Protein AF-A0AAV6LIK1-F1 (afdb_monomer)

Organism: NCBI:txid479676

pLDDT: mean 71.22, std 15.73, range [35.75, 92.06]

Secondary structure (DSSP, 8-state):
-----------------------HHHHHHHHHHHHHHHHHHHHHHHHHHHHHHTTTS-TT-TTHHHHHHHHHHHHHHHHHH-TT-HHHHHHHHHHHHHS---S--HHHHHHHHHHHHHHHHHHHHHHHHHHHH--

Radius of gyration: 27.14 Å; Cα contacts (8 Å, |Δi|>4): 72; chains: 1; bounding box: 36×94×55 Å

Foldseek 3Di:
DDDDDDDDDDDPPDPPPPVPPCPVVVVLVVVLLVQLVVLQVQLVVLVVVLVVCVVPDDLPPVVNQVSLVSSLVSLLVSCVSPVPDPSSVVSNVCSVVVHPHDDDRPNVVVVVVVVVVVVVVVVVVVVVVVVVVVD

Sequence (135 aa):
MMLRSFLLKGALKQTSHHHPRFNPWKREMHSRNKKAMELIAKGWSALKEVDRVIDYAELKDKRLIPLLRAAKENFELALEADNTNTHARYWLSRLHMKYHVPGASKAIMTMFNQISKLFIIWRMLLIRYVSQTLT

Structure (mmCIF, N/CA/C/O backbone):
data_AF-A0AAV6LIK1-F1
#
_entry.id   AF-A0AAV6LIK1-F1
#
loop_
_atom_site.group_PDB
_atom_site.id
_atom_site.type_symbol
_atom_site.label_atom_id
_atom_site.label_alt_id
_atom_site.label_comp_id
_atom_site.label_asym_id
_atom_site.label_entity_id
_atom_site.label_seq_id
_atom_site.pdbx_PDB_ins_code
_atom_site.Cartn_x
_atom_site.Cartn_y
_atom_site.Cartn_z
_atom_site.occupancy
_atom_site.B_iso_or_equiv
_atom_site.auth_seq_id
_atom_site.auth_comp_id
_atom_site.auth_asym_id
_atom_site.auth_atom_id
_atom_site.pdbx_PDB_model_num
ATOM 1 N N . MET A 1 1 ? -9.021 -63.658 -20.227 1.00 35.75 1 MET A N 1
ATOM 2 C CA . MET A 1 1 ? -7.774 -64.251 -20.775 1.00 35.75 1 MET A CA 1
ATOM 3 C C . MET A 1 1 ? -8.021 -64.508 -22.261 1.00 35.75 1 MET A C 1
ATOM 5 O O . MET A 1 1 ? -9.096 -64.996 -22.549 1.00 35.75 1 MET A O 1
ATOM 9 N N . MET A 1 2 ? -7.205 -64.168 -23.262 1.00 37.69 2 MET A N 1
ATOM 10 C CA . MET A 1 2 ? -5.815 -63.714 -23.350 1.00 37.69 2 MET A CA 1
ATOM 11 C C . MET A 1 2 ? -5.568 -63.076 -24.740 1.00 37.69 2 MET A C 1
ATOM 13 O O . MET A 1 2 ? -6.192 -63.460 -25.723 1.00 37.69 2 MET A O 1
ATOM 17 N N . LEU A 1 3 ? -4.653 -62.101 -24.740 1.00 44.84 3 LEU A N 1
ATOM 18 C CA . LEU A 1 3 ? -3.790 -61.541 -25.792 1.00 44.84 3 LEU A CA 1
ATOM 19 C C . LEU A 1 3 ? -4.161 -61.707 -27.281 1.00 44.84 3 LEU A C 1
ATOM 21 O O . LEU A 1 3 ? -4.021 -62.776 -27.866 1.00 44.84 3 LEU A O 1
ATOM 25 N N . ARG A 1 4 ? -4.389 -60.561 -27.940 1.00 44.81 4 ARG A N 1
ATOM 26 C CA . ARG A 1 4 ? -4.030 -60.359 -2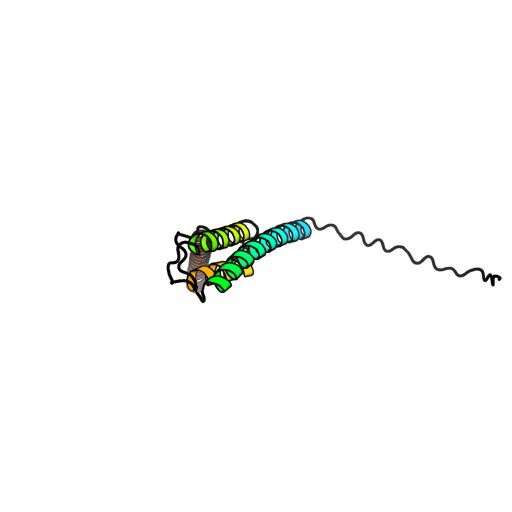9.351 1.00 44.81 4 ARG A CA 1
ATOM 27 C C . ARG A 1 4 ? -2.775 -59.495 -29.423 1.00 44.81 4 ARG A C 1
ATOM 29 O O . ARG A 1 4 ? -2.809 -58.306 -29.119 1.00 44.81 4 ARG A O 1
ATOM 36 N N . SER A 1 5 ? -1.673 -60.119 -29.807 1.00 51.00 5 SER A N 1
ATOM 37 C CA . SER A 1 5 ? -0.458 -59.467 -30.275 1.00 51.00 5 SER A CA 1
ATOM 38 C C . SER A 1 5 ? -0.672 -58.974 -31.707 1.00 51.00 5 SER A C 1
ATOM 40 O O . SER A 1 5 ? -0.992 -59.758 -32.595 1.00 51.00 5 SER A O 1
ATOM 42 N N . PHE A 1 6 ? -0.440 -57.684 -31.946 1.00 48.53 6 PHE A N 1
ATOM 43 C CA . PHE A 1 6 ? -0.051 -57.199 -33.267 1.00 48.53 6 PHE A CA 1
ATOM 44 C C . PHE A 1 6 ? 1.182 -56.313 -33.128 1.00 48.53 6 PHE A C 1
ATOM 46 O O . PHE A 1 6 ? 1.179 -55.270 -32.478 1.00 48.53 6 PHE A O 1
ATOM 53 N N . LEU A 1 7 ? 2.252 -56.825 -33.724 1.00 45.41 7 LEU A N 1
ATOM 54 C CA . LEU A 1 7 ? 3.534 -56.188 -33.942 1.00 45.41 7 LEU A CA 1
ATOM 55 C C . LEU A 1 7 ? 3.411 -54.988 -34.896 1.00 45.41 7 LEU A C 1
ATOM 57 O O . LEU A 1 7 ? 2.718 -55.051 -35.906 1.00 45.41 7 LEU A O 1
ATOM 61 N N . LEU A 1 8 ? 4.234 -53.981 -34.587 1.00 45.31 8 LEU A N 1
ATOM 62 C CA . LEU A 1 8 ? 4.926 -53.053 -35.491 1.00 45.31 8 LEU A CA 1
ATOM 63 C C . LEU A 1 8 ? 4.103 -52.024 -36.284 1.00 45.31 8 LEU A C 1
ATOM 65 O O . LEU A 1 8 ? 3.528 -52.307 -37.328 1.00 45.31 8 LEU A O 1
ATOM 69 N N . LYS A 1 9 ? 4.242 -50.769 -35.840 1.00 41.28 9 LYS A N 1
ATOM 70 C CA . LYS A 1 9 ? 4.561 -49.556 -36.624 1.00 41.28 9 LYS A CA 1
ATOM 71 C C . LYS A 1 9 ? 4.974 -48.508 -35.577 1.00 41.28 9 LYS A C 1
ATOM 73 O O . LYS A 1 9 ? 4.173 -48.120 -34.744 1.00 41.28 9 LYS A O 1
ATOM 78 N N . GLY A 1 10 ? 6.244 -48.151 -35.420 1.00 45.47 10 GLY A N 1
ATOM 79 C CA . GLY A 1 10 ? 7.048 -47.544 -36.472 1.00 45.47 10 GLY A CA 1
ATOM 80 C C . GLY A 1 10 ? 6.731 -46.050 -36.569 1.00 45.47 10 GLY A C 1
ATOM 81 O O . GLY A 1 10 ? 6.283 -45.602 -37.613 1.00 45.47 10 GLY A O 1
ATOM 82 N N . ALA A 1 11 ? 6.904 -45.301 -35.477 1.00 40.53 11 ALA A N 1
ATOM 83 C CA . ALA A 1 11 ? 6.994 -43.843 -35.496 1.00 40.53 11 ALA A CA 1
ATOM 84 C C . ALA A 1 11 ? 7.673 -43.378 -34.204 1.00 40.53 11 ALA A C 1
ATOM 86 O O . ALA A 1 11 ? 7.033 -43.109 -33.188 1.00 40.53 11 ALA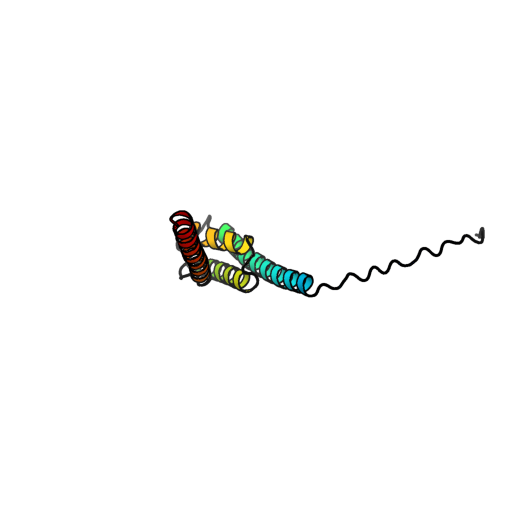 A O 1
ATOM 87 N N . LEU A 1 12 ? 9.002 -43.318 -34.256 1.00 42.78 12 LEU A N 1
ATOM 88 C CA . LEU A 1 12 ? 9.831 -42.573 -33.322 1.00 42.78 12 LEU A CA 1
ATOM 89 C C . LEU A 1 12 ? 9.403 -41.097 -33.418 1.00 42.78 12 LEU A C 1
ATOM 91 O O . LEU A 1 12 ? 9.928 -40.344 -34.236 1.00 42.78 12 LEU A O 1
ATOM 95 N N . LYS A 1 13 ? 8.382 -40.682 -32.657 1.00 42.06 13 LYS A N 1
ATOM 96 C CA . LYS A 1 13 ? 8.020 -39.267 -32.579 1.00 42.06 13 LYS A CA 1
ATOM 97 C C . LYS A 1 13 ? 9.062 -38.613 -31.692 1.00 42.06 13 LYS A C 1
ATOM 99 O O . LYS A 1 13 ? 9.020 -38.721 -30.470 1.00 42.06 13 LYS A O 1
ATOM 104 N N . GLN A 1 14 ? 10.039 -38.038 -32.380 1.00 46.75 14 GLN A N 1
ATOM 105 C CA . GLN A 1 14 ? 11.135 -37.253 -31.851 1.00 46.75 14 GLN A CA 1
ATOM 106 C C . GLN A 1 14 ? 10.659 -36.439 -30.653 1.00 46.75 14 GLN A C 1
ATOM 108 O O . GLN A 1 14 ? 9.726 -35.638 -30.730 1.00 46.75 14 GLN A O 1
ATOM 113 N N . THR A 1 15 ? 11.317 -36.696 -29.534 1.00 37.41 15 THR A N 1
ATOM 114 C CA . THR A 1 15 ? 11.357 -35.835 -28.371 1.00 37.41 15 THR A CA 1
ATOM 115 C C . THR A 1 15 ? 11.786 -34.447 -28.829 1.00 37.41 15 THR A C 1
ATOM 117 O O . THR A 1 15 ? 12.976 -34.147 -28.916 1.00 37.41 15 THR A O 1
ATOM 120 N N . SER A 1 16 ? 10.824 -33.576 -29.115 1.00 41.00 16 SER A N 1
ATOM 121 C CA . SER A 1 16 ? 11.071 -32.141 -29.108 1.00 41.00 16 SER A CA 1
ATOM 122 C C . SER A 1 16 ? 11.250 -31.730 -27.653 1.00 41.00 16 SER A C 1
ATOM 124 O O . SER A 1 16 ? 10.359 -31.155 -27.028 1.00 41.00 16 SER A O 1
ATOM 126 N N . HIS A 1 17 ? 12.422 -32.040 -27.093 1.00 42.62 17 HIS A N 1
ATOM 127 C CA . HIS A 1 17 ? 12.967 -31.292 -25.976 1.00 42.62 17 HIS A CA 1
ATOM 128 C C . HIS A 1 17 ? 13.236 -29.882 -26.501 1.00 42.62 17 HIS A C 1
ATOM 130 O O . HIS A 1 17 ? 14.359 -29.513 -26.836 1.00 42.62 17 HIS A O 1
ATOM 136 N N . HIS A 1 18 ? 12.177 -29.082 -26.612 1.00 45.25 18 HIS A N 1
ATOM 137 C CA . HIS A 1 18 ? 12.317 -27.643 -26.616 1.00 45.25 18 HIS A CA 1
ATOM 138 C C . HIS A 1 18 ? 12.926 -27.307 -25.262 1.00 45.25 18 HIS A C 1
ATOM 140 O O . HIS A 1 18 ? 12.214 -27.184 -24.269 1.00 45.25 18 HIS A O 1
ATOM 146 N N . HIS A 1 19 ? 14.256 -27.218 -25.206 1.00 51.28 19 HIS A N 1
ATOM 147 C CA . HIS A 1 19 ? 14.918 -26.513 -24.127 1.00 51.28 19 HIS A CA 1
ATOM 148 C C . HIS A 1 19 ? 14.246 -25.139 -24.072 1.00 51.28 19 HIS A C 1
ATOM 150 O O . HIS A 1 19 ? 14.365 -24.377 -25.040 1.00 51.28 19 HIS A O 1
ATOM 156 N N . PRO A 1 20 ? 13.494 -24.814 -23.004 1.00 60.09 20 PRO A N 1
ATOM 157 C CA . PRO A 1 20 ? 12.993 -23.469 -22.857 1.00 60.09 20 PRO A CA 1
ATOM 158 C C . PRO A 1 20 ? 14.247 -22.621 -22.738 1.00 60.09 20 PRO A C 1
ATOM 160 O O . PRO A 1 20 ? 14.991 -22.755 -21.767 1.00 60.09 20 PRO A O 1
ATOM 163 N N . ARG A 1 21 ? 14.521 -21.822 -23.773 1.00 55.56 21 ARG A N 1
ATOM 164 C CA . ARG 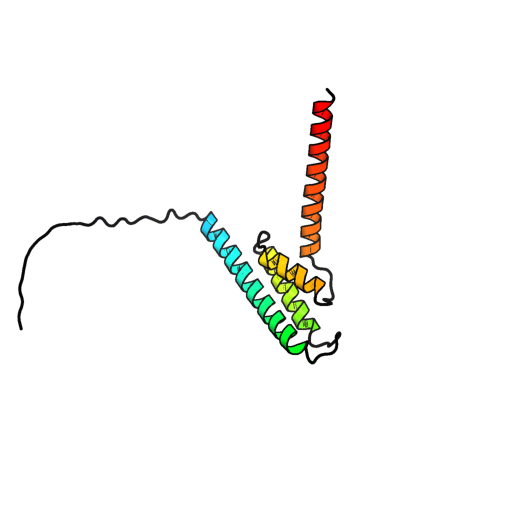A 1 21 ? 15.613 -20.854 -23.801 1.00 55.56 21 ARG A CA 1
ATOM 165 C C . ARG A 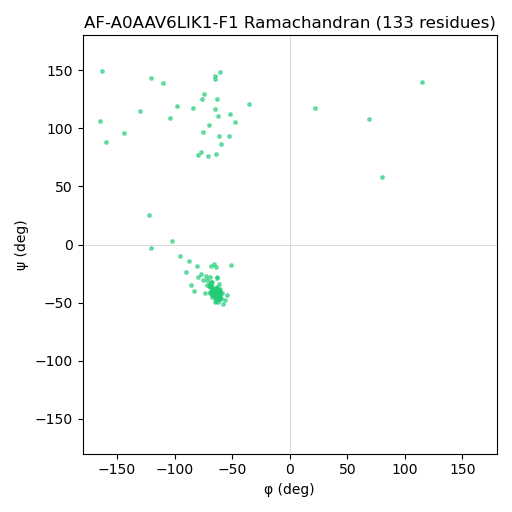1 21 ? 15.522 -20.080 -22.485 1.00 55.56 21 ARG A C 1
ATOM 167 O O . ARG A 1 21 ? 14.562 -19.344 -22.253 1.00 55.56 21 ARG A O 1
ATOM 174 N N . PHE A 1 22 ? 16.441 -20.385 -21.574 1.00 53.75 22 PHE A N 1
ATOM 175 C CA . PHE A 1 22 ? 16.349 -20.028 -20.166 1.00 53.75 22 PHE A CA 1
ATOM 176 C C . PHE A 1 22 ? 16.702 -18.550 -20.062 1.00 53.75 22 PHE A C 1
ATOM 178 O O . PHE A 1 22 ? 17.841 -18.216 -19.785 1.00 53.75 22 PHE A O 1
ATOM 185 N N . ASN A 1 23 ? 15.762 -17.656 -20.381 1.00 58.78 23 ASN A N 1
ATOM 186 C CA . ASN A 1 23 ? 15.975 -16.215 -20.279 1.00 58.78 23 ASN A CA 1
ATOM 187 C C . ASN A 1 23 ? 16.046 -15.841 -18.789 1.00 58.78 23 ASN A C 1
ATOM 189 O O . ASN A 1 23 ? 14.985 -15.734 -18.158 1.00 58.78 23 ASN A O 1
ATOM 193 N N . PRO A 1 24 ? 17.240 -15.597 -18.215 1.00 62.88 24 PRO A N 1
ATOM 194 C CA . PRO A 1 24 ? 17.385 -15.344 -16.780 1.00 62.88 24 PRO A CA 1
ATOM 195 C C . PRO A 1 24 ? 16.632 -14.066 -16.390 1.00 62.88 24 PRO A C 1
ATOM 197 O O . PRO A 1 24 ? 15.900 -14.038 -15.406 1.00 62.88 24 PRO A O 1
ATOM 200 N N . TRP A 1 25 ? 16.661 -13.075 -17.287 1.00 60.31 25 TRP A N 1
ATOM 201 C CA . TRP A 1 25 ? 15.918 -11.819 -17.208 1.00 60.31 25 TRP A CA 1
ATOM 202 C C . TRP A 1 25 ? 14.408 -11.987 -17.018 1.00 60.31 25 TRP A C 1
ATOM 204 O O . TRP A 1 25 ? 13.811 -11.293 -16.198 1.00 60.31 25 TRP A O 1
ATOM 214 N N . LYS A 1 26 ? 13.762 -12.912 -17.745 1.00 61.69 26 LYS A N 1
ATOM 215 C CA . LYS A 1 26 ? 12.315 -13.137 -17.583 1.00 61.69 26 LYS A CA 1
ATOM 216 C C . LYS A 1 26 ? 12.022 -13.763 -16.221 1.00 61.69 26 LYS A C 1
ATOM 218 O O . LYS A 1 26 ? 11.095 -13.320 -15.550 1.00 61.69 26 LYS A O 1
ATOM 223 N N . ARG A 1 27 ? 12.840 -14.725 -15.783 1.00 59.34 27 ARG A N 1
ATOM 224 C CA . ARG A 1 27 ? 12.678 -15.407 -14.489 1.00 59.34 27 ARG A CA 1
ATOM 225 C C . ARG A 1 27 ? 12.858 -14.445 -13.313 1.00 59.34 27 ARG A C 1
ATOM 227 O O . ARG A 1 27 ? 12.080 -14.494 -12.368 1.00 59.34 27 ARG A O 1
ATOM 234 N N . GLU A 1 28 ? 13.819 -13.533 -13.415 1.00 65.62 28 GLU A N 1
ATOM 235 C CA . GLU A 1 28 ? 14.115 -12.533 -12.388 1.00 65.62 28 GLU A CA 1
ATOM 236 C C . GLU A 1 28 ? 13.104 -11.376 -12.345 1.00 65.62 28 GLU A C 1
ATOM 238 O O . GLU A 1 28 ? 12.807 -10.823 -11.288 1.00 65.62 28 GLU A O 1
ATOM 243 N N . MET A 1 29 ? 12.505 -11.008 -13.481 1.00 65.12 29 MET A N 1
ATOM 244 C CA . MET A 1 29 ? 11.329 -10.127 -13.477 1.00 65.12 29 MET A CA 1
ATOM 245 C C . MET A 1 29 ? 10.117 -10.817 -12.839 1.00 65.12 29 MET A C 1
ATOM 247 O O . MET A 1 29 ? 9.415 -10.211 -12.036 1.00 65.12 29 MET A O 1
ATOM 251 N N . HIS A 1 30 ? 9.888 -12.098 -13.151 1.00 70.81 30 HIS A N 1
ATOM 252 C CA . HIS A 1 30 ? 8.764 -12.851 -12.589 1.00 70.81 30 HIS A CA 1
ATOM 253 C C . HIS A 1 30 ? 8.933 -13.099 -11.084 1.00 70.81 30 HIS A C 1
ATOM 255 O O . HIS A 1 30 ? 7.943 -13.055 -10.359 1.00 70.81 30 HIS A O 1
ATOM 261 N N . SER A 1 31 ? 10.158 -13.309 -10.588 1.00 76.94 31 SER A N 1
ATOM 262 C CA . SER A 1 31 ? 10.422 -13.468 -9.152 1.00 76.94 31 SER A CA 1
ATOM 263 C C . SER A 1 31 ? 10.209 -12.167 -8.372 1.00 76.94 31 SER A C 1
ATOM 265 O O . SER A 1 31 ? 9.590 -12.199 -7.308 1.00 76.94 31 SER A O 1
ATOM 267 N N . ARG A 1 32 ? 10.642 -11.020 -8.916 1.00 77.31 32 ARG A N 1
ATOM 268 C CA . ARG A 1 32 ? 10.397 -9.691 -8.328 1.00 77.31 32 ARG A CA 1
ATOM 269 C C . ARG A 1 32 ? 8.915 -9.339 -8.301 1.00 77.31 32 ARG A C 1
ATOM 271 O O . ARG A 1 32 ? 8.401 -8.980 -7.245 1.00 77.31 32 ARG A O 1
ATOM 278 N N . ASN A 1 33 ? 8.213 -9.543 -9.416 1.00 83.69 33 ASN A N 1
ATOM 279 C CA . ASN A 1 33 ? 6.773 -9.308 -9.482 1.00 83.69 33 ASN A CA 1
ATOM 280 C C . ASN A 1 33 ? 5.999 -10.250 -8.544 1.00 83.69 33 ASN A C 1
ATOM 282 O O . ASN A 1 33 ? 5.090 -9.812 -7.848 1.00 83.69 33 ASN A O 1
ATOM 286 N N . LYS A 1 34 ? 6.387 -11.531 -8.449 1.00 86.88 34 LYS A N 1
ATOM 287 C CA . LYS A 1 34 ? 5.782 -12.470 -7.491 1.00 86.88 34 LYS A CA 1
ATOM 288 C C . LYS A 1 34 ? 5.954 -11.988 -6.046 1.00 86.88 34 LYS A C 1
ATOM 290 O O . LYS A 1 34 ? 4.982 -11.962 -5.298 1.00 86.88 34 LYS A O 1
ATOM 295 N N . LYS A 1 35 ? 7.160 -11.543 -5.676 1.00 87.75 35 LYS A N 1
ATOM 296 C CA . LYS A 1 35 ? 7.447 -10.987 -4.345 1.00 87.75 35 LYS A CA 1
ATOM 297 C C . LYS A 1 35 ? 6.619 -9.728 -4.060 1.00 87.75 35 LYS A C 1
ATOM 299 O O . LYS A 1 35 ? 6.057 -9.602 -2.976 1.00 87.75 35 LYS A O 1
ATOM 304 N N . ALA A 1 36 ? 6.502 -8.823 -5.033 1.00 87.75 36 ALA A N 1
ATOM 305 C CA . ALA A 1 36 ? 5.657 -7.636 -4.915 1.00 87.75 36 ALA A CA 1
ATOM 306 C C . ALA A 1 36 ? 4.176 -8.011 -4.740 1.00 87.75 36 ALA A C 1
ATOM 308 O O . ALA A 1 36 ? 3.502 -7.462 -3.875 1.00 87.75 36 ALA A O 1
ATOM 309 N N . MET A 1 37 ? 3.679 -9.000 -5.487 1.00 90.31 37 MET A N 1
ATOM 310 C CA . MET A 1 37 ? 2.302 -9.488 -5.366 1.00 90.31 37 MET A CA 1
ATOM 311 C C . MET A 1 37 ? 1.999 -10.113 -4.002 1.00 90.31 37 MET A C 1
ATOM 313 O O . MET A 1 37 ? 0.918 -9.887 -3.464 1.00 90.31 37 MET A O 1
ATOM 317 N N . GLU A 1 38 ? 2.938 -10.850 -3.407 1.00 91.62 38 GLU A N 1
ATOM 318 C CA . GLU A 1 38 ? 2.786 -11.386 -2.047 1.00 91.62 38 GLU A CA 1
ATOM 319 C C . GLU A 1 38 ? 2.681 -10.264 -1.000 1.00 91.62 38 GLU A C 1
ATOM 321 O O . GLU A 1 38 ? 1.852 -10.333 -0.091 1.00 91.62 38 GLU A O 1
ATOM 326 N N . LEU A 1 39 ? 3.476 -9.200 -1.147 1.00 91.25 39 LEU A N 1
ATOM 327 C CA . LEU A 1 39 ? 3.408 -8.016 -0.284 1.00 91.25 39 LEU A CA 1
ATOM 328 C C . LEU A 1 39 ? 2.089 -7.252 -0.471 1.00 91.25 39 LEU A C 1
ATOM 330 O O . LEU A 1 39 ? 1.452 -6.874 0.512 1.00 91.25 39 LEU A O 1
ATOM 334 N N . ILE A 1 40 ? 1.622 -7.108 -1.715 1.00 90.56 40 ILE A N 1
ATOM 335 C CA . ILE A 1 40 ? 0.312 -6.517 -2.022 1.00 90.56 40 ILE A CA 1
ATOM 336 C C . ILE A 1 40 ? -0.811 -7.341 -1.388 1.00 90.56 40 ILE A C 1
ATOM 338 O O . ILE A 1 40 ? -1.720 -6.769 -0.793 1.00 90.56 40 ILE A O 1
ATOM 342 N N . ALA A 1 41 ? -0.746 -8.673 -1.460 1.00 92.00 41 ALA A N 1
ATOM 343 C CA . ALA A 1 41 ? -1.744 -9.547 -0.852 1.00 92.00 41 ALA A CA 1
ATOM 344 C C . ALA A 1 41 ? -1.798 -9.385 0.677 1.00 92.00 41 ALA A C 1
ATOM 346 O O . ALA A 1 41 ? -2.887 -9.298 1.246 1.00 92.00 41 ALA A O 1
ATOM 347 N N . LYS A 1 42 ? -0.640 -9.269 1.342 1.00 92.06 42 LYS A N 1
ATOM 348 C CA . LYS A 1 42 ? -0.566 -8.994 2.788 1.00 92.06 42 LYS A CA 1
ATOM 349 C C . LYS A 1 42 ? -1.163 -7.631 3.143 1.00 92.06 42 LYS A C 1
ATOM 351 O O . LYS A 1 42 ? -1.979 -7.548 4.060 1.00 92.06 42 LYS 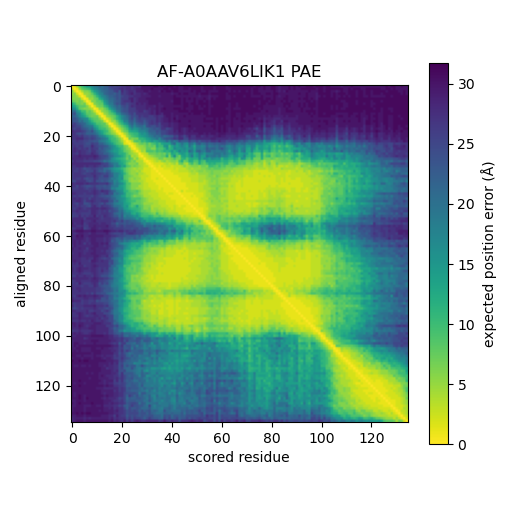A O 1
ATOM 356 N N . GLY A 1 43 ? -0.816 -6.586 2.388 1.00 90.31 43 GLY A N 1
ATOM 357 C CA . GLY A 1 43 ? -1.385 -5.248 2.574 1.00 90.31 43 GLY A CA 1
ATOM 358 C C . GLY A 1 43 ? -2.900 -5.217 2.345 1.00 90.31 43 GLY A C 1
ATOM 359 O O . GLY A 1 43 ? -3.635 -4.597 3.111 1.00 90.31 43 GLY A O 1
ATOM 360 N N . TRP A 1 44 ? -3.386 -5.953 1.343 1.00 89.50 44 TRP A N 1
ATOM 361 C CA . TRP A 1 44 ? -4.814 -6.076 1.056 1.00 89.50 44 TRP A CA 1
ATOM 362 C C . TRP A 1 44 ? -5.575 -6.831 2.147 1.00 89.50 44 TRP A C 1
ATOM 364 O O . TRP A 1 44 ? -6.669 -6.421 2.524 1.00 89.50 44 TRP A O 1
ATOM 374 N N . SER A 1 45 ? -4.989 -7.889 2.714 1.00 90.50 45 SER A N 1
ATOM 375 C CA . SER A 1 45 ? -5.586 -8.593 3.852 1.00 90.50 45 SER A CA 1
ATOM 376 C C . SER A 1 45 ? -5.759 -7.667 5.059 1.00 90.50 45 SER A C 1
ATOM 378 O O . SER A 1 45 ? -6.807 -7.698 5.697 1.00 90.50 45 SER A O 1
ATOM 380 N N . ALA A 1 46 ? -4.775 -6.808 5.347 1.00 86.94 46 ALA A N 1
ATOM 381 C CA . ALA A 1 46 ? -4.882 -5.814 6.415 1.00 86.94 46 ALA A CA 1
ATOM 382 C C . ALA A 1 46 ? -5.971 -4.763 6.124 1.00 86.94 46 ALA A C 1
ATOM 384 O O . ALA A 1 46 ? -6.736 -4.407 7.018 1.00 86.94 46 ALA A O 1
ATOM 385 N N . LEU A 1 47 ? -6.094 -4.310 4.870 1.00 86.12 47 LEU A N 1
ATOM 386 C CA . LEU A 1 47 ? -7.172 -3.407 4.449 1.00 86.12 47 LEU A CA 1
ATOM 387 C C . LEU A 1 47 ? -8.559 -4.044 4.555 1.00 86.12 47 LEU A C 1
ATOM 389 O O . LEU A 1 47 ? -9.502 -3.370 4.951 1.00 86.12 47 LEU A O 1
ATOM 393 N N . LYS A 1 48 ? -8.690 -5.335 4.244 1.00 87.94 48 LYS A N 1
ATOM 394 C CA . LYS A 1 48 ? -9.957 -6.062 4.382 1.00 87.94 48 LYS A CA 1
ATOM 395 C C . LYS A 1 48 ? -10.419 -6.123 5.839 1.00 87.94 48 LYS A C 1
ATOM 397 O O . LYS A 1 48 ? -11.604 -5.962 6.112 1.00 87.94 48 LYS A O 1
ATOM 402 N N . GLU A 1 49 ? -9.490 -6.323 6.772 1.00 84.75 49 GLU A N 1
ATOM 403 C CA . GLU A 1 49 ? -9.787 -6.277 8.208 1.00 84.75 49 GLU A CA 1
ATOM 404 C C . GLU A 1 49 ? -10.212 -4.869 8.650 1.00 84.75 49 GLU A C 1
ATOM 406 O O . GLU A 1 49 ? -11.150 -4.736 9.432 1.00 84.75 49 GLU A O 1
ATOM 411 N N . VAL A 1 50 ? -9.582 -3.820 8.107 1.00 81.06 50 VAL A N 1
ATOM 412 C CA . VAL A 1 50 ? -9.996 -2.423 8.325 1.00 81.06 50 VAL A CA 1
ATOM 413 C C . VAL A 1 50 ? -11.404 -2.175 7.788 1.00 81.06 50 VAL A C 1
ATOM 415 O O . VAL A 1 50 ? -12.234 -1.656 8.523 1.00 81.06 50 VAL A O 1
ATOM 418 N N . ASP A 1 51 ? -11.694 -2.581 6.550 1.00 82.25 51 ASP A N 1
ATOM 419 C CA . ASP A 1 51 ? -13.017 -2.420 5.933 1.00 82.25 51 ASP A CA 1
ATOM 420 C C . ASP A 1 51 ? -14.108 -3.205 6.676 1.00 82.25 51 ASP A C 1
ATOM 422 O O . ASP A 1 51 ? -15.249 -2.770 6.695 1.00 82.25 51 ASP A O 1
ATOM 426 N N . ARG A 1 52 ? -13.781 -4.318 7.347 1.00 82.25 52 ARG A N 1
ATOM 427 C CA . ARG A 1 52 ? -14.739 -5.021 8.220 1.00 82.25 52 ARG A CA 1
ATOM 428 C C . ARG A 1 52 ? -15.058 -4.233 9.494 1.00 82.25 52 ARG A C 1
ATOM 430 O O . ARG A 1 52 ? -16.159 -4.330 10.022 1.00 82.25 52 ARG A O 1
ATOM 437 N N . VAL A 1 53 ? -14.069 -3.535 10.047 1.00 73.50 53 VAL A N 1
ATOM 438 C CA . VAL A 1 53 ? -14.176 -2.866 11.354 1.00 73.50 53 VAL A CA 1
ATOM 439 C C . VAL A 1 53 ? -14.683 -1.427 11.212 1.00 73.50 53 VAL A C 1
ATOM 441 O O . VAL A 1 53 ? -15.263 -0.897 12.155 1.00 73.50 53 VAL A O 1
ATOM 444 N N . ILE A 1 54 ? -14.512 -0.807 10.040 1.00 73.44 54 ILE A N 1
ATOM 445 C CA . ILE A 1 54 ? -14.859 0.600 9.803 1.00 73.44 54 ILE A CA 1
ATOM 446 C C . ILE A 1 54 ? -16.355 0.894 9.956 1.00 73.44 54 ILE A C 1
ATOM 448 O O . ILE A 1 54 ? -16.701 1.991 10.379 1.00 73.44 54 ILE A O 1
ATOM 452 N N . ASP A 1 55 ? -17.227 -0.084 9.691 1.00 70.25 55 ASP A N 1
ATOM 453 C CA . ASP A 1 55 ? -18.683 0.083 9.800 1.00 70.25 55 ASP A CA 1
ATOM 454 C C . ASP A 1 55 ? -19.158 0.265 11.255 1.00 70.25 55 ASP A C 1
ATOM 456 O O . ASP A 1 55 ? -20.250 0.778 11.492 1.00 70.25 55 ASP A O 1
ATOM 460 N N . TYR A 1 56 ? -18.334 -0.121 12.238 1.00 64.12 56 TYR A N 1
ATOM 461 C CA . TYR A 1 56 ? -18.670 -0.081 13.667 1.00 64.12 56 TYR A CA 1
ATOM 462 C C . TYR A 1 56 ? -17.721 0.791 14.504 1.00 64.12 56 TYR A C 1
ATOM 464 O O . TYR A 1 56 ? -17.923 0.919 15.711 1.00 64.12 56 TYR A O 1
ATOM 472 N N . ALA A 1 57 ? -16.676 1.361 13.898 1.00 59.75 57 ALA A N 1
ATOM 473 C CA . ALA A 1 57 ? -15.614 2.078 14.598 1.00 59.75 57 ALA A CA 1
ATOM 474 C C . ALA A 1 57 ? -15.663 3.588 14.323 1.00 59.75 57 ALA A C 1
ATOM 476 O O . ALA A 1 57 ? -15.851 4.028 13.190 1.00 59.75 57 ALA A O 1
ATOM 477 N N . GLU A 1 58 ? -15.438 4.402 15.358 1.00 61.62 58 GLU A N 1
ATOM 478 C CA . GLU A 1 58 ? -15.276 5.848 15.193 1.00 61.62 58 GLU A CA 1
ATOM 479 C C . GLU A 1 58 ? -14.075 6.168 14.283 1.00 61.62 58 GLU A C 1
ATOM 481 O O . GLU A 1 58 ? -13.056 5.477 14.286 1.00 61.62 58 GLU A O 1
ATOM 486 N N . LEU A 1 59 ? -14.157 7.277 13.538 1.00 57.34 59 LEU A N 1
ATOM 487 C CA . LEU A 1 59 ? -13.193 7.716 12.510 1.00 57.34 59 LEU A CA 1
ATOM 488 C C . LEU A 1 59 ? -11.713 7.756 12.969 1.00 57.34 59 LEU A C 1
ATOM 490 O O . LEU A 1 59 ? -10.801 7.816 12.145 1.00 57.34 59 LEU A O 1
ATOM 494 N N . LYS A 1 60 ? -11.456 7.758 14.283 1.00 61.31 60 LYS A N 1
ATOM 495 C CA . LYS A 1 60 ? -10.124 7.837 14.906 1.00 61.31 60 LYS A CA 1
ATOM 496 C C . LYS A 1 60 ? -9.822 6.661 15.832 1.00 61.31 60 LYS A C 1
ATOM 498 O O . LYS A 1 60 ? -9.025 6.799 16.763 1.00 61.31 60 LYS A O 1
ATOM 503 N N . ASP A 1 61 ? -10.450 5.516 15.602 1.00 66.94 61 ASP A N 1
ATOM 504 C CA . ASP A 1 61 ? -10.258 4.378 16.482 1.00 66.94 61 ASP A CA 1
ATOM 505 C C . ASP A 1 61 ? -8.795 3.896 16.457 1.00 66.94 61 ASP A C 1
ATOM 507 O O . ASP A 1 61 ? -8.200 3.605 15.410 1.00 66.94 61 ASP A O 1
ATOM 511 N N . LYS A 1 62 ? -8.181 3.830 17.642 1.00 69.31 62 LYS A N 1
ATOM 512 C CA . LYS A 1 62 ? -6.734 3.605 17.813 1.00 69.31 62 LYS A CA 1
ATOM 513 C C . LYS A 1 62 ? -6.293 2.234 17.296 1.00 69.31 62 LYS A C 1
ATOM 515 O O . LYS A 1 62 ? -5.113 2.038 17.023 1.00 69.31 62 LYS A O 1
ATOM 520 N N . ARG A 1 63 ? -7.234 1.298 17.143 1.00 72.94 63 ARG A N 1
ATOM 521 C CA . ARG A 1 63 ? -7.013 -0.070 16.647 1.00 72.94 63 ARG A CA 1
ATOM 522 C C . ARG A 1 63 ? -6.830 -0.143 15.129 1.00 72.94 63 ARG A C 1
ATOM 524 O O . ARG A 1 63 ? -6.164 -1.054 14.646 1.00 72.94 63 ARG A O 1
ATOM 531 N N . LEU A 1 64 ? -7.370 0.822 14.382 1.00 75.69 64 LEU A N 1
ATOM 532 C CA . LEU A 1 64 ? -7.257 0.883 12.920 1.00 75.69 64 LEU A CA 1
ATOM 533 C C . LEU A 1 64 ? -5.899 1.442 12.472 1.00 75.69 64 LEU A C 1
ATOM 535 O O . LEU A 1 64 ? -5.387 1.076 11.415 1.00 75.69 64 LEU A O 1
ATOM 539 N N . ILE A 1 65 ? -5.279 2.292 13.298 1.00 79.25 65 ILE A N 1
ATOM 540 C CA . ILE A 1 65 ? -4.010 2.967 12.984 1.00 79.25 65 ILE A CA 1
ATOM 541 C C . ILE A 1 65 ? -2.859 1.968 12.728 1.00 79.25 65 ILE A C 1
ATOM 543 O O . ILE A 1 65 ? -2.168 2.131 11.719 1.00 79.25 65 ILE A O 1
ATOM 547 N N . PRO A 1 66 ? -2.640 0.921 13.556 1.00 83.38 66 PRO A N 1
ATOM 548 C CA . PRO A 1 66 ? -1.620 -0.094 13.285 1.00 83.38 66 PRO A CA 1
ATOM 549 C C . PRO A 1 66 ? -1.865 -0.875 11.990 1.00 83.38 66 PRO A C 1
ATOM 551 O O . PRO A 1 66 ? -0.918 -1.132 11.252 1.00 83.38 66 PRO A O 1
ATOM 554 N N . LEU A 1 67 ? -3.122 -1.214 11.683 1.00 83.62 67 LEU A N 1
ATOM 555 C CA . LEU A 1 67 ? -3.478 -1.961 10.472 1.00 83.62 67 LEU A CA 1
ATOM 556 C C . LEU A 1 67 ? -3.233 -1.132 9.209 1.00 83.62 67 LEU A C 1
ATOM 558 O O . LEU A 1 67 ? -2.650 -1.624 8.245 1.00 83.62 67 LEU A O 1
ATOM 562 N N . LEU A 1 68 ? -3.615 0.146 9.235 1.00 83.25 68 LEU A N 1
ATOM 563 C CA . LEU A 1 68 ? -3.365 1.085 8.142 1.00 83.25 68 LEU A CA 1
ATOM 564 C C . LEU A 1 68 ? -1.869 1.346 7.940 1.00 83.25 68 LEU A C 1
ATOM 566 O O . LEU A 1 68 ? -1.407 1.421 6.800 1.00 83.25 68 LEU A O 1
ATOM 570 N N . ARG A 1 69 ? -1.097 1.440 9.031 1.00 84.75 69 ARG A N 1
ATOM 571 C CA . ARG A 1 69 ? 0.365 1.565 8.967 1.00 84.75 69 ARG A CA 1
ATOM 572 C C . ARG A 1 69 ? 1.001 0.318 8.351 1.00 84.75 69 ARG A C 1
ATOM 574 O O . ARG A 1 69 ? 1.772 0.449 7.406 1.00 84.75 69 ARG A O 1
ATOM 581 N N . ALA A 1 70 ? 0.618 -0.871 8.811 1.00 87.44 70 ALA A N 1
ATOM 582 C CA . ALA A 1 70 ? 1.121 -2.130 8.270 1.00 87.44 70 ALA A CA 1
ATOM 583 C C . ALA A 1 70 ? 0.749 -2.312 6.788 1.00 87.44 70 ALA A C 1
ATOM 585 O O . ALA A 1 70 ? 1.570 -2.760 5.989 1.00 87.44 70 ALA A O 1
ATOM 586 N N . ALA A 1 71 ? -0.472 -1.946 6.384 1.00 87.62 71 ALA A N 1
ATOM 587 C CA . ALA A 1 71 ? -0.885 -1.991 4.983 1.00 87.62 71 ALA A CA 1
ATOM 588 C C . ALA A 1 71 ? -0.026 -1.059 4.113 1.00 87.62 71 ALA A C 1
ATOM 590 O O . ALA A 1 71 ? 0.484 -1.484 3.076 1.00 87.62 71 ALA A O 1
ATOM 591 N N . LYS A 1 72 ? 0.191 0.182 4.568 1.00 87.12 72 LYS A N 1
ATOM 592 C CA . LYS A 1 72 ? 1.056 1.156 3.894 1.00 87.12 72 LYS A CA 1
ATOM 593 C C . LYS A 1 72 ? 2.481 0.627 3.721 1.00 87.12 72 LYS A C 1
ATOM 595 O O . LYS A 1 72 ? 2.984 0.633 2.602 1.00 87.12 72 LYS A O 1
ATOM 600 N N . GLU A 1 73 ? 3.103 0.139 4.793 1.00 88.38 73 GLU A N 1
ATOM 601 C CA . GLU A 1 73 ? 4.474 -0.393 4.765 1.00 88.38 73 GLU A CA 1
ATOM 602 C C . GLU A 1 73 ? 4.609 -1.556 3.771 1.00 88.38 73 GLU A C 1
ATOM 604 O O . GLU A 1 73 ? 5.550 -1.595 2.981 1.00 88.38 73 GLU A O 1
ATOM 609 N N . ASN A 1 74 ? 3.629 -2.465 3.724 1.00 89.56 74 ASN A N 1
ATOM 610 C CA . ASN A 1 74 ? 3.627 -3.566 2.758 1.00 89.56 74 ASN A CA 1
ATOM 611 C C . ASN A 1 74 ? 3.540 -3.081 1.300 1.00 89.56 74 ASN A C 1
ATOM 613 O O . ASN A 1 74 ? 4.203 -3.647 0.430 1.00 89.56 74 ASN A O 1
ATOM 617 N N . PHE A 1 75 ? 2.760 -2.034 1.010 1.00 88.19 75 PHE A N 1
ATOM 618 C CA . PHE A 1 75 ? 2.692 -1.461 -0.339 1.00 88.19 75 PHE A CA 1
ATOM 619 C C . PHE A 1 75 ? 3.958 -0.686 -0.720 1.00 88.19 75 PHE A C 1
ATOM 621 O O . PHE A 1 75 ? 4.375 -0.741 -1.876 1.00 88.19 75 PHE A O 1
ATOM 628 N N . GLU A 1 76 ? 4.601 -0.006 0.232 1.00 86.56 76 GLU A N 1
ATOM 629 C CA . GLU A 1 76 ? 5.898 0.641 0.006 1.00 86.56 76 GLU A CA 1
ATOM 630 C C . GLU A 1 76 ? 6.987 -0.400 -0.290 1.00 86.56 76 GLU A C 1
ATOM 632 O O . GLU A 1 76 ? 7.679 -0.281 -1.300 1.00 86.56 76 GLU A O 1
ATOM 637 N N . LEU A 1 77 ? 7.059 -1.483 0.491 1.00 88.75 77 LEU A N 1
ATOM 638 C CA . LEU A 1 77 ? 7.969 -2.606 0.231 1.00 88.75 77 LEU A CA 1
ATOM 639 C C . LEU A 1 77 ? 7.680 -3.291 -1.115 1.00 88.75 77 LEU A C 1
ATOM 641 O O . LEU A 1 77 ? 8.601 -3.751 -1.792 1.00 88.75 77 LEU A O 1
ATOM 645 N N . ALA A 1 78 ? 6.411 -3.357 -1.531 1.00 87.69 78 ALA A N 1
ATOM 646 C CA . ALA A 1 78 ? 6.047 -3.883 -2.845 1.00 87.69 78 ALA A CA 1
ATOM 647 C C . ALA A 1 78 ? 6.596 -3.005 -3.982 1.00 87.69 78 ALA A C 1
ATOM 649 O O . ALA A 1 78 ? 7.084 -3.541 -4.976 1.00 87.69 78 ALA A O 1
ATOM 650 N N . LEU A 1 79 ? 6.570 -1.676 -3.821 1.00 85.06 79 LEU A N 1
ATOM 651 C CA . LEU A 1 79 ? 7.154 -0.728 -4.779 1.00 85.06 79 LEU A CA 1
ATOM 652 C C . LEU A 1 79 ? 8.685 -0.730 -4.765 1.00 85.06 79 LEU A C 1
ATOM 654 O O . LEU A 1 79 ? 9.299 -0.488 -5.802 1.00 85.06 79 LEU A O 1
ATOM 658 N N . GLU A 1 80 ? 9.312 -1.016 -3.624 1.00 85.94 80 GLU A N 1
ATOM 659 C CA . GLU A 1 80 ? 10.761 -1.230 -3.551 1.00 85.94 80 GLU A CA 1
ATOM 660 C C . GLU A 1 80 ? 11.182 -2.515 -4.279 1.00 85.94 80 GLU A C 1
ATOM 662 O O . GLU A 1 80 ? 12.218 -2.541 -4.942 1.00 85.94 80 GLU A O 1
ATOM 667 N N . ALA A 1 81 ? 10.366 -3.572 -4.202 1.00 85.62 81 ALA A N 1
ATOM 668 C CA . ALA A 1 81 ? 10.617 -4.834 -4.898 1.00 85.62 81 ALA A CA 1
ATOM 669 C C . ALA A 1 81 ? 10.364 -4.744 -6.415 1.00 85.62 81 ALA A C 1
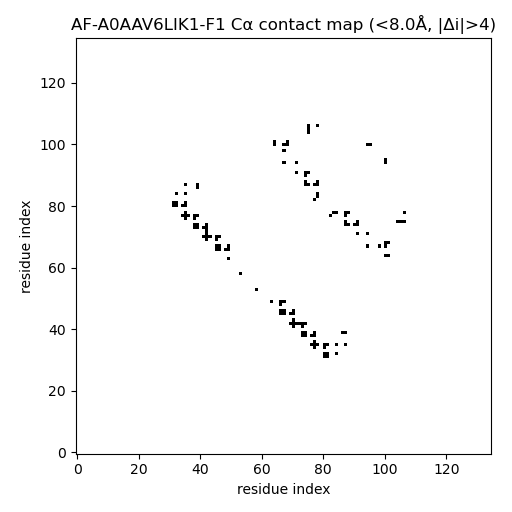ATOM 671 O O . ALA A 1 81 ? 11.137 -5.293 -7.206 1.00 85.62 81 ALA A O 1
ATOM 672 N N . ASP A 1 82 ? 9.289 -4.067 -6.818 1.00 82.00 82 ASP A N 1
ATOM 673 C CA . ASP A 1 82 ? 8.940 -3.820 -8.214 1.00 82.00 82 ASP A CA 1
ATOM 674 C C . ASP A 1 82 ? 8.314 -2.432 -8.372 1.00 82.00 82 ASP A C 1
ATOM 676 O O . ASP A 1 82 ? 7.107 -2.222 -8.210 1.00 82.00 82 ASP A O 1
ATOM 680 N N . ASN A 1 83 ? 9.159 -1.473 -8.748 1.00 80.12 83 ASN A N 1
ATOM 681 C CA . ASN A 1 83 ? 8.740 -0.089 -8.912 1.00 80.12 83 ASN A CA 1
ATOM 682 C C . ASN A 1 83 ? 7.749 0.108 -10.061 1.00 80.12 83 ASN A C 1
ATOM 684 O O . ASN A 1 83 ? 7.117 1.162 -10.101 1.00 80.12 83 ASN A O 1
ATOM 688 N N . THR A 1 84 ? 7.623 -0.853 -10.988 1.00 78.88 84 THR A N 1
ATOM 689 C CA . THR A 1 84 ? 6.757 -0.754 -12.168 1.00 78.88 84 THR A CA 1
ATOM 690 C C . THR A 1 84 ? 5.333 -1.217 -11.887 1.00 78.88 84 THR A C 1
ATOM 692 O O . THR A 1 84 ? 4.427 -0.868 -12.647 1.00 78.88 84 THR A O 1
ATOM 695 N N . ASN A 1 85 ? 5.111 -1.912 -10.767 1.00 82.00 85 ASN A N 1
ATOM 696 C CA . ASN A 1 85 ? 3.846 -2.552 -10.443 1.00 82.00 85 ASN A CA 1
ATOM 697 C C . ASN A 1 85 ? 2.703 -1.534 -10.248 1.00 82.00 85 ASN A C 1
ATOM 699 O O . ASN A 1 85 ? 2.700 -0.706 -9.332 1.00 82.00 85 ASN A O 1
ATOM 703 N N . THR A 1 86 ? 1.696 -1.608 -11.120 1.00 85.50 86 THR A N 1
ATOM 704 C CA . THR A 1 86 ? 0.529 -0.714 -11.104 1.00 85.50 86 THR A CA 1
ATOM 705 C C . THR A 1 86 ? -0.371 -0.941 -9.892 1.00 85.50 86 THR A C 1
ATOM 707 O O . THR A 1 86 ? -0.905 0.023 -9.347 1.00 85.50 86 THR A O 1
ATOM 710 N N . HIS A 1 87 ? -0.516 -2.188 -9.433 1.00 86.12 87 HIS A N 1
ATOM 711 C CA . HIS A 1 87 ? -1.376 -2.515 -8.296 1.00 86.12 87 HIS A CA 1
ATOM 712 C C . HIS A 1 87 ? -0.857 -1.879 -7.007 1.00 86.12 87 HIS A C 1
ATOM 714 O O . HIS A 1 87 ? -1.642 -1.275 -6.281 1.00 86.12 87 HIS A O 1
ATOM 720 N N . ALA A 1 88 ? 0.452 -1.946 -6.745 1.00 86.25 88 ALA A N 1
ATOM 721 C CA . ALA A 1 88 ? 1.035 -1.342 -5.548 1.00 86.25 88 ALA A CA 1
ATOM 722 C C . ALA A 1 88 ? 0.819 0.181 -5.510 1.00 86.25 88 ALA A C 1
ATOM 724 O O . ALA A 1 88 ? 0.429 0.724 -4.477 1.00 86.25 88 ALA A O 1
ATOM 725 N N . ARG A 1 89 ? 0.980 0.865 -6.653 1.00 84.62 89 ARG A N 1
ATOM 726 C CA . ARG A 1 89 ? 0.705 2.309 -6.754 1.00 84.62 89 ARG A CA 1
ATOM 727 C C . ARG A 1 89 ? -0.764 2.629 -6.533 1.00 84.62 89 ARG A C 1
ATOM 729 O O . ARG A 1 89 ? -1.075 3.498 -5.729 1.00 84.62 89 ARG A O 1
ATOM 736 N N . TYR A 1 90 ? -1.655 1.919 -7.225 1.00 85.62 90 TYR A N 1
ATOM 737 C CA . TYR A 1 90 ? -3.096 2.122 -7.104 1.00 85.62 90 TYR A CA 1
ATOM 738 C C . TYR A 1 90 ? -3.560 1.966 -5.651 1.00 85.62 90 TYR A C 1
ATOM 740 O O . TYR 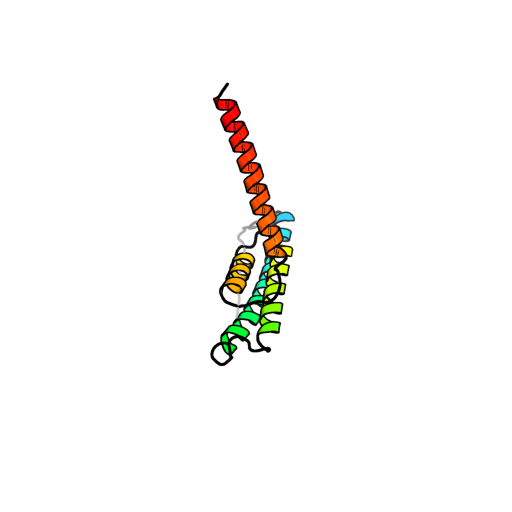A 1 90 ? -4.267 2.829 -5.131 1.00 85.62 90 TYR A O 1
ATOM 748 N N . TRP A 1 91 ? -3.121 0.900 -4.975 1.00 86.00 91 TRP A N 1
ATOM 749 C CA . TRP A 1 91 ? -3.493 0.642 -3.586 1.00 86.00 91 TRP A CA 1
A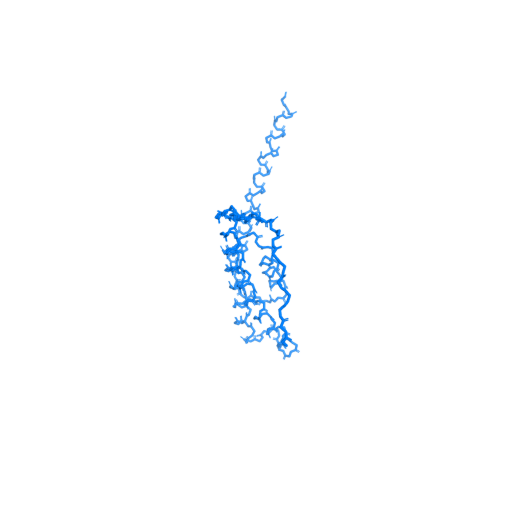TOM 750 C C . TRP A 1 91 ? -2.904 1.660 -2.618 1.00 86.00 91 TRP A C 1
ATOM 752 O O . TRP A 1 91 ? -3.622 2.114 -1.729 1.00 86.00 91 TRP A O 1
ATOM 762 N N . LEU A 1 92 ? -1.653 2.080 -2.818 1.00 85.06 92 LEU A N 1
ATOM 763 C CA . LEU A 1 92 ? -1.040 3.126 -2.005 1.00 85.06 92 LEU A CA 1
ATOM 764 C C . LEU A 1 92 ? -1.786 4.461 -2.165 1.00 85.06 92 LEU A C 1
ATOM 766 O O . LEU A 1 92 ? -2.150 5.083 -1.169 1.00 85.06 92 LEU A O 1
ATOM 770 N N . SER A 1 93 ? -2.092 4.874 -3.399 1.00 82.25 93 SER A N 1
ATOM 771 C CA . SER A 1 93 ? -2.880 6.083 -3.669 1.00 82.25 93 SER A CA 1
ATOM 772 C C . SER A 1 93 ? -4.276 6.003 -3.047 1.00 82.25 93 SER A C 1
ATOM 774 O O . SER A 1 93 ? -4.694 6.928 -2.354 1.00 82.25 93 SER A O 1
ATOM 776 N N . ARG A 1 94 ? -4.982 4.879 -3.222 1.00 83.62 94 ARG A N 1
ATOM 777 C CA . ARG A 1 94 ? -6.317 4.673 -2.644 1.00 83.62 94 ARG A CA 1
ATOM 778 C C . ARG A 1 94 ? -6.293 4.704 -1.117 1.00 83.62 94 ARG A C 1
ATOM 780 O O . ARG A 1 94 ? -7.201 5.273 -0.516 1.00 83.62 94 ARG A O 1
ATOM 787 N N . LEU A 1 95 ? -5.266 4.126 -0.497 1.00 83.69 95 LEU A N 1
ATOM 788 C CA . LEU A 1 95 ? -5.095 4.110 0.953 1.00 83.69 95 LEU A CA 1
ATOM 789 C C . LEU A 1 95 ? -4.949 5.531 1.515 1.00 83.69 95 LEU A C 1
ATOM 791 O O . LEU A 1 95 ? -5.597 5.849 2.506 1.00 83.69 95 LEU A O 1
ATOM 795 N N . HIS A 1 96 ? -4.188 6.398 0.842 1.00 78.25 96 HIS A N 1
ATOM 796 C CA . HIS A 1 96 ? -4.029 7.801 1.238 1.00 78.25 96 HIS A CA 1
ATOM 797 C C . HIS A 1 96 ? -5.258 8.680 0.987 1.00 78.25 96 HIS A C 1
ATOM 799 O O . HIS A 1 96 ? -5.435 9.670 1.689 1.00 78.25 96 HIS A O 1
ATOM 805 N N . MET A 1 97 ? -6.094 8.345 0.000 1.00 75.88 97 MET A N 1
ATOM 806 C CA . MET A 1 97 ? -7.319 9.102 -0.282 1.00 75.88 97 MET A CA 1
ATOM 807 C C . MET A 1 97 ? -8.490 8.679 0.610 1.00 75.88 97 MET A C 1
ATOM 809 O O . MET A 1 97 ? -9.267 9.528 1.033 1.00 75.88 97 MET A O 1
ATOM 813 N N . LYS A 1 98 ? -8.641 7.374 0.876 1.00 74.44 98 LYS A N 1
ATOM 814 C CA . LYS A 1 98 ? -9.785 6.827 1.625 1.00 74.44 98 LYS A CA 1
ATOM 815 C C . LYS A 1 98 ? -9.572 6.858 3.141 1.00 74.44 98 LYS A C 1
ATOM 817 O O . LYS A 1 98 ? -10.538 7.052 3.870 1.00 74.44 98 LYS A O 1
ATOM 822 N N . TYR A 1 99 ? -8.342 6.665 3.624 1.00 72.50 99 TYR A N 1
ATOM 823 C CA . TYR A 1 99 ? -8.058 6.566 5.057 1.00 72.50 99 TYR A CA 1
ATOM 824 C C . TYR A 1 99 ? -7.084 7.649 5.512 1.00 72.50 99 TYR A C 1
ATOM 826 O O . TYR A 1 99 ? -6.118 7.983 4.825 1.00 72.50 99 TYR A O 1
ATOM 834 N N . HIS A 1 100 ? -7.296 8.157 6.726 1.00 66.06 100 HIS A N 1
ATOM 835 C CA . HIS A 1 100 ? -6.411 9.145 7.332 1.00 66.06 100 HIS A CA 1
ATOM 836 C C . HIS A 1 100 ? -5.161 8.461 7.908 1.00 66.06 100 HIS A C 1
ATOM 838 O O . HIS A 1 100 ? -5.054 8.227 9.111 1.00 66.06 100 HIS A O 1
ATOM 844 N N . VAL A 1 101 ? -4.212 8.094 7.046 1.00 62.84 101 VAL A N 1
ATOM 845 C CA . VAL A 1 101 ? -3.004 7.365 7.463 1.00 62.84 101 VAL A CA 1
ATOM 846 C C . VAL A 1 101 ? -1.936 8.337 7.980 1.00 62.84 101 VAL A C 1
ATOM 848 O O . VAL A 1 101 ? -1.465 9.180 7.214 1.00 62.84 101 VAL A O 1
ATOM 851 N N . PRO A 1 102 ? -1.522 8.252 9.261 1.00 57.06 102 PRO A N 1
ATOM 852 C CA . PRO A 1 102 ? -0.494 9.131 9.802 1.00 57.06 102 PRO A CA 1
ATOM 853 C C . PRO A 1 102 ? 0.902 8.738 9.294 1.00 57.06 102 PRO A C 1
ATOM 855 O O . PRO A 1 102 ? 1.322 7.585 9.409 1.00 57.06 102 PRO A O 1
ATOM 858 N N . GLY A 1 103 ? 1.639 9.728 8.786 1.00 58.56 103 GLY A N 1
ATOM 859 C CA . GLY A 1 103 ? 3.048 9.619 8.396 1.00 58.56 103 GLY A CA 1
ATOM 860 C C . GLY A 1 103 ? 3.291 9.796 6.895 1.00 58.56 103 GLY A C 1
ATOM 861 O O . GLY A 1 103 ? 2.548 9.274 6.062 1.00 58.56 103 GLY A O 1
ATOM 862 N N . ALA A 1 104 ? 4.371 10.501 6.549 1.00 56.56 104 ALA A N 1
ATOM 863 C CA . ALA A 1 104 ? 4.795 10.718 5.167 1.00 56.56 104 ALA A CA 1
ATOM 864 C C . ALA A 1 104 ? 5.202 9.399 4.494 1.00 56.56 104 ALA A C 1
ATOM 866 O O . ALA A 1 104 ? 5.759 8.505 5.132 1.00 56.56 104 ALA A O 1
ATOM 867 N N . SER A 1 105 ? 4.879 9.247 3.215 1.00 59.66 105 SER A N 1
ATOM 868 C CA . SER A 1 105 ? 5.150 8.025 2.449 1.00 59.66 105 SER A CA 1
ATOM 869 C C . SER A 1 105 ? 6.423 8.212 1.647 1.00 59.66 105 SER A C 1
ATOM 871 O O . SER A 1 105 ? 6.511 9.110 0.803 1.00 59.66 105 SER A O 1
ATOM 873 N N . LYS A 1 106 ? 7.427 7.376 1.904 1.00 59.25 106 LYS A N 1
ATOM 874 C CA . LYS A 1 106 ? 8.751 7.506 1.281 1.00 59.25 106 LYS A CA 1
ATOM 875 C C . LYS A 1 106 ? 8.670 7.225 -0.222 1.00 59.25 106 LYS A C 1
ATOM 877 O O . LYS A 1 106 ? 9.344 7.881 -1.014 1.00 59.25 106 LYS A O 1
ATOM 882 N N . ALA A 1 107 ? 7.761 6.330 -0.613 1.00 55.66 107 ALA A N 1
ATOM 883 C CA . ALA A 1 107 ? 7.483 5.995 -2.006 1.00 55.66 107 ALA A CA 1
ATOM 884 C C . ALA A 1 107 ? 6.806 7.138 -2.792 1.00 55.66 107 ALA A C 1
ATOM 886 O O . ALA A 1 107 ? 7.070 7.315 -3.978 1.00 55.66 107 ALA A O 1
ATOM 887 N N . ILE A 1 108 ? 5.973 7.966 -2.148 1.00 56.59 108 ILE A N 1
ATOM 888 C CA . ILE A 1 108 ? 5.368 9.137 -2.810 1.00 56.59 108 ILE A CA 1
ATOM 889 C C . ILE A 1 108 ? 6.450 10.171 -3.135 1.00 56.59 108 ILE A C 1
ATOM 891 O O . ILE A 1 108 ? 6.458 10.729 -4.230 1.00 56.59 108 ILE A O 1
ATOM 895 N N . MET A 1 109 ? 7.406 10.373 -2.224 1.00 54.28 109 MET A N 1
ATOM 896 C CA . MET A 1 109 ? 8.542 11.271 -2.448 1.00 54.28 109 MET A CA 1
ATOM 897 C C . MET A 1 109 ? 9.388 10.825 -3.650 1.00 54.28 109 MET A C 1
ATOM 899 O O . MET A 1 109 ? 9.750 11.645 -4.493 1.00 54.28 109 MET A O 1
ATOM 903 N N . THR A 1 110 ? 9.691 9.529 -3.770 1.00 56.78 110 THR A N 1
ATOM 904 C CA . THR A 1 110 ? 10.484 9.011 -4.897 1.00 56.78 110 THR A CA 1
ATOM 905 C C . THR A 1 110 ? 9.718 9.067 -6.219 1.00 56.78 110 THR A C 1
ATOM 907 O O . THR A 1 110 ? 10.311 9.409 -7.243 1.00 56.78 110 THR A O 1
ATOM 910 N N . MET A 1 111 ? 8.403 8.823 -6.205 1.00 57.78 111 MET A N 1
ATOM 911 C CA . MET A 1 111 ? 7.538 9.009 -7.374 1.00 57.78 111 MET A CA 1
ATOM 912 C C . MET A 1 111 ? 7.455 10.473 -7.816 1.00 57.78 111 MET A C 1
ATOM 914 O O . MET A 1 111 ? 7.610 10.760 -9.001 1.00 57.78 111 MET A O 1
ATOM 918 N N . PHE A 1 112 ? 7.278 11.409 -6.884 1.00 55.78 112 PHE A N 1
ATOM 919 C CA . PHE A 1 112 ? 7.271 12.840 -7.190 1.00 55.78 112 PHE A CA 1
ATOM 920 C C . PHE A 1 112 ? 8.611 13.291 -7.789 1.00 55.78 112 PHE A C 1
ATOM 922 O O . PHE A 1 112 ? 8.641 14.052 -8.752 1.00 55.78 112 PHE A O 1
ATOM 929 N N . ASN A 1 113 ? 9.721 12.745 -7.285 1.00 57.56 113 ASN A N 1
ATOM 930 C CA . ASN A 1 113 ? 11.067 13.014 -7.793 1.00 57.56 113 ASN A CA 1
ATOM 931 C C . ASN A 1 113 ? 11.308 12.416 -9.201 1.00 57.56 113 ASN A C 1
ATOM 933 O O . ASN A 1 113 ? 12.013 12.990 -10.024 1.00 57.56 113 ASN A O 1
ATOM 937 N N . GLN A 1 114 ? 10.701 11.271 -9.524 1.00 58.06 114 GLN A N 1
ATOM 938 C CA . GLN A 1 114 ? 10.704 10.716 -10.887 1.00 58.06 114 GLN A CA 1
ATOM 939 C C . GLN A 1 114 ? 9.899 11.591 -11.860 1.00 58.06 114 GLN A C 1
ATOM 941 O O . GLN A 1 114 ? 10.378 11.903 -12.950 1.00 58.06 114 GLN A O 1
ATOM 946 N N . ILE A 1 115 ? 8.706 12.034 -11.453 1.00 66.00 115 ILE A N 1
ATOM 947 C CA . ILE A 1 115 ? 7.842 12.905 -12.263 1.00 66.00 115 ILE A CA 1
ATOM 948 C C . ILE A 1 115 ? 8.516 14.260 -12.506 1.00 66.00 115 ILE A C 1
ATOM 950 O O . ILE A 1 115 ? 8.522 14.748 -13.635 1.00 66.00 115 ILE A O 1
ATOM 954 N N . SER A 1 116 ? 9.146 14.847 -11.486 1.00 58.50 116 SER A N 1
ATOM 955 C CA . SER A 1 116 ? 9.864 16.114 -11.636 1.00 58.50 116 SER A CA 1
ATOM 956 C C . SER A 1 116 ? 11.070 15.988 -12.574 1.00 58.50 116 SER A C 1
ATOM 958 O O . SER A 1 116 ? 11.271 16.860 -13.418 1.00 58.50 116 SER A O 1
ATOM 960 N N . LYS A 1 117 ? 11.824 14.881 -12.518 1.00 71.75 117 LYS A N 1
ATOM 961 C CA . LYS A 1 117 ? 12.911 14.596 -13.473 1.00 71.75 117 LYS A CA 1
ATOM 962 C C . LYS A 1 117 ? 12.407 14.488 -14.910 1.00 71.75 117 LYS A C 1
ATOM 964 O O . LYS A 1 117 ? 12.997 15.091 -15.801 1.00 71.75 117 LYS A O 1
ATOM 969 N N . LEU A 1 118 ? 11.305 13.773 -15.135 1.00 73.25 118 LEU A N 1
ATOM 970 C CA . LEU A 1 118 ? 10.661 13.674 -16.450 1.00 73.25 118 LEU A CA 1
ATOM 971 C C . LEU A 1 118 ? 10.210 15.043 -16.967 1.00 73.25 118 LEU A C 1
ATOM 973 O O . LEU A 1 118 ? 10.425 15.355 -18.135 1.00 73.25 118 LEU A O 1
ATOM 977 N N . PHE A 1 119 ? 9.658 15.887 -16.096 1.00 73.50 119 PHE A N 1
ATOM 978 C CA . PHE A 1 119 ? 9.229 17.236 -16.456 1.00 73.50 119 PHE A CA 1
ATOM 979 C C . PHE A 1 119 ? 10.408 18.147 -16.831 1.00 73.50 119 PHE A C 1
ATOM 981 O O . PHE A 1 119 ? 10.337 18.886 -17.812 1.00 73.50 119 PHE A O 1
ATOM 988 N N . ILE A 1 120 ? 11.523 18.062 -16.097 1.00 73.94 120 ILE A N 1
ATOM 989 C CA . ILE A 1 120 ? 12.761 18.794 -16.408 1.00 73.94 120 ILE A CA 1
ATOM 990 C C . ILE A 1 120 ? 13.325 18.343 -17.761 1.00 73.94 120 ILE A C 1
ATOM 992 O O . ILE A 1 120 ? 13.663 19.185 -18.592 1.00 73.94 120 ILE A O 1
ATOM 996 N N . ILE A 1 121 ? 13.381 17.032 -18.008 1.00 82.38 121 ILE A N 1
ATOM 997 C CA . ILE A 1 121 ? 13.864 16.468 -19.276 1.00 82.38 121 ILE A CA 1
ATOM 998 C C . ILE A 1 121 ? 12.969 16.906 -20.442 1.00 82.38 121 ILE A C 1
ATOM 1000 O O . ILE A 1 121 ? 13.475 17.347 -21.472 1.00 82.38 121 ILE A O 1
ATOM 1004 N N . TRP A 1 122 ? 11.646 16.849 -20.273 1.00 86.00 122 TRP A N 1
ATOM 1005 C CA . TRP A 1 122 ? 10.687 17.284 -21.290 1.00 86.00 122 TRP A CA 1
ATOM 1006 C C . TRP A 1 122 ? 10.821 18.781 -21.597 1.00 86.00 122 TRP A C 1
ATOM 1008 O O . TRP A 1 122 ? 10.862 19.175 -22.759 1.00 86.00 122 TRP A O 1
ATOM 1018 N N . ARG A 1 123 ? 11.005 19.614 -20.565 1.00 84.88 123 ARG A N 1
ATOM 1019 C CA . ARG A 1 123 ? 11.267 21.051 -20.718 1.00 84.88 123 ARG A CA 1
ATOM 1020 C C . ARG A 1 123 ? 12.592 21.332 -21.437 1.00 84.88 123 ARG A C 1
ATOM 1022 O O . ARG A 1 123 ? 12.632 22.220 -22.282 1.00 84.88 123 ARG A O 1
ATOM 1029 N N . MET A 1 124 ? 13.659 20.579 -21.158 1.00 84.31 124 MET A N 1
ATOM 1030 C CA . MET A 1 124 ? 14.930 20.706 -21.892 1.00 84.31 124 MET A CA 1
ATOM 1031 C C . MET A 1 124 ? 14.794 20.300 -23.365 1.00 84.31 124 MET A C 1
ATOM 1033 O O . MET A 1 124 ? 15.348 20.970 -24.237 1.00 84.31 124 MET A O 1
ATOM 1037 N N . LEU A 1 125 ? 14.047 19.231 -23.655 1.00 86.12 125 LEU A N 1
ATOM 1038 C CA . LEU A 1 125 ? 13.766 18.789 -25.024 1.00 86.12 125 LEU A CA 1
ATOM 1039 C C . LEU A 1 125 ? 12.930 19.813 -25.794 1.00 86.12 125 LEU A C 1
ATOM 1041 O O . LEU A 1 125 ? 13.247 20.107 -26.943 1.00 86.12 125 LEU A O 1
ATOM 1045 N N . LEU A 1 126 ? 11.924 20.407 -25.150 1.00 85.44 126 LEU A N 1
ATOM 1046 C CA . LEU A 1 126 ? 11.098 21.459 -25.739 1.00 85.44 126 LEU A CA 1
ATOM 1047 C C . LEU A 1 126 ? 11.935 22.697 -26.099 1.00 85.44 126 LEU A C 1
ATOM 1049 O O . LEU A 1 126 ? 11.820 23.208 -27.207 1.00 85.44 126 LEU A O 1
ATOM 1053 N N . ILE A 1 127 ? 12.826 23.141 -25.205 1.00 84.00 127 ILE A N 1
ATOM 1054 C CA . ILE A 1 127 ? 13.730 24.274 -25.471 1.00 84.00 127 ILE A CA 1
ATOM 1055 C C . ILE A 1 127 ? 14.662 23.965 -26.648 1.00 84.00 127 ILE A C 1
ATOM 1057 O O . ILE A 1 127 ? 14.843 24.810 -27.520 1.00 84.00 127 ILE A O 1
ATOM 1061 N N . ARG A 1 128 ? 15.227 22.751 -26.713 1.00 80.62 128 ARG A N 1
ATOM 1062 C CA . ARG A 1 128 ? 16.057 22.329 -27.854 1.00 80.62 128 ARG A CA 1
ATOM 1063 C C . ARG A 1 128 ? 15.282 22.318 -29.169 1.00 80.62 128 ARG A C 1
ATOM 1065 O O . ARG A 1 128 ? 15.807 22.790 -30.169 1.00 80.62 128 ARG A O 1
ATOM 1072 N N . TYR A 1 129 ? 14.054 21.811 -29.158 1.00 81.25 129 TYR A N 1
ATOM 1073 C CA . TYR A 1 129 ? 13.193 21.763 -30.338 1.00 81.25 129 TYR A CA 1
ATOM 1074 C C . TYR A 1 129 ? 12.834 23.169 -30.847 1.00 81.25 129 TYR A C 1
ATOM 1076 O O . TYR A 1 129 ? 12.934 23.454 -32.038 1.00 81.25 129 TYR A O 1
ATOM 1084 N N . VAL A 1 130 ? 12.494 24.083 -29.933 1.00 79.50 130 VAL A N 1
ATOM 1085 C CA . VAL A 1 130 ? 12.226 25.492 -30.267 1.00 79.50 130 VAL A CA 1
ATOM 1086 C C . VAL A 1 130 ? 13.492 26.188 -30.778 1.00 79.50 130 VAL A C 1
ATOM 1088 O O . VAL A 1 130 ? 13.440 26.941 -31.742 1.00 79.50 130 VAL A O 1
ATOM 1091 N N . SER A 1 131 ? 14.657 25.897 -30.197 1.00 75.00 131 SER A N 1
ATOM 1092 C CA . SER A 1 131 ? 15.921 26.490 -30.643 1.00 75.00 131 SER A CA 1
ATOM 1093 C C . SER A 1 131 ? 16.375 26.005 -32.027 1.00 75.00 131 SER A C 1
ATOM 1095 O O . SER A 1 131 ? 17.075 26.748 -32.701 1.00 75.00 131 SER A O 1
ATOM 1097 N N . GLN A 1 132 ? 15.999 24.792 -32.449 1.00 74.69 132 GLN A N 1
ATOM 1098 C CA . GLN A 1 132 ? 16.301 24.246 -33.785 1.00 74.69 132 GLN A CA 1
ATOM 1099 C C . GLN A 1 132 ? 15.359 24.750 -34.886 1.00 74.69 132 GLN A C 1
ATOM 1101 O O . GLN A 1 132 ? 15.679 24.618 -36.059 1.00 74.69 132 GLN A O 1
ATOM 1106 N N . THR A 1 133 ? 14.193 25.287 -34.523 1.00 67.06 133 THR A N 1
ATOM 1107 C CA . THR A 1 133 ? 13.185 25.791 -35.476 1.00 67.06 133 THR A CA 1
ATOM 1108 C C . THR A 1 133 ? 13.287 27.298 -35.718 1.00 67.06 133 THR A C 1
ATOM 1110 O O . THR A 1 133 ? 12.634 27.814 -36.618 1.00 67.06 133 THR A O 1
ATOM 1113 N N . LEU A 1 134 ? 14.105 27.996 -34.924 1.00 64.56 134 LEU A N 1
ATOM 1114 C CA . LEU A 1 134 ? 14.370 29.437 -35.019 1.00 64.56 134 LEU A CA 1
ATOM 1115 C C . LEU A 1 134 ? 15.716 29.770 -35.697 1.00 64.56 134 LEU A C 1
ATOM 1117 O O . LEU A 1 134 ? 16.074 30.944 -35.773 1.00 64.56 134 LEU A O 1
ATOM 1121 N N . THR A 1 135 ? 16.447 28.761 -36.176 1.00 54.88 13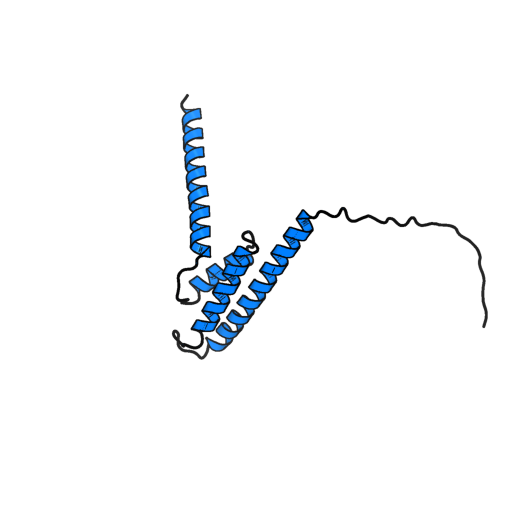5 THR A N 1
ATOM 1122 C CA . THR A 1 135 ? 17.637 28.885 -37.042 1.00 54.88 135 THR A CA 1
ATOM 1123 C C . THR A 1 135 ? 17.308 28.419 -38.442 1.00 54.88 135 THR A C 1
ATOM 1125 O O . THR A 1 135 ? 17.707 29.115 -39.396 1.00 54.88 135 THR A O 1
#

Nearest PDB structures (foldseek):
  8eja-assembly1_B  TM=4.714E-01  e=4.923E+00  synthetic construct
  6cnn-assembly1_A  TM=5.231E-01  e=9.775E+00  Homo sapiens
  4bne-assembly1_B  TM=4.689E-01  e=8.235E+00  Gallus gallus

Solvent-accessible surface area (backbone atoms only — not comparable to full-atom values): 8028 Å² total; per-residue (Å²): 141,81,86,86,88,80,85,88,81,94,71,88,74,74,82,78,77,71,71,72,80,79,54,62,68,60,54,54,52,51,51,30,48,50,53,19,49,54,29,39,51,53,17,47,54,34,47,51,54,45,64,68,46,53,86,81,47,63,102,76,45,78,77,50,53,61,38,52,49,53,21,51,52,27,25,45,53,13,36,73,54,27,75,83,47,63,65,37,53,51,52,49,53,47,47,64,73,75,39,95,65,88,72,89,55,71,59,58,55,54,50,52,53,50,52,51,51,53,50,53,52,52,52,53,50,50,52,52,53,55,59,65,73,78,110

Mean predicted aligned error: 15.6 Å